Protein AF-A0A7C3NR71-F1 (afdb_monomer)

Secondary structure (DSSP, 8-state):
-HHHHHHHHHHHHHHHHHHHTT-SS-S-TTTTT-HHHHHHHHHHHHHHHHHHHHHHHHHHHHHHHS-----

Structure (mmCIF, N/CA/C/O backbone):
data_AF-A0A7C3NR71-F1
#
_entry.id   AF-A0A7C3NR71-F1
#
loop_
_atom_site.group_PDB
_atom_site.id
_atom_site.type_symbol
_atom_site.label_atom_id
_atom_site.label_alt_id
_atom_site.label_comp_id
_atom_site.label_asym_id
_atom_site.label_entity_id
_atom_site.label_seq_id
_atom_site.pdbx_PDB_ins_code
_atom_site.Cartn_x
_atom_site.Cartn_y
_atom_site.Cartn_z
_atom_site.occupancy
_atom_site.B_iso_or_equiv
_atom_site.auth_seq_id
_atom_site.auth_comp_id
_atom_site.auth_asym_id
_atom_site.auth_atom_id
_atom_site.pdbx_PDB_model_num
ATOM 1 N N . MET A 1 1 ? -6.763 3.699 23.351 1.00 71.25 1 MET A N 1
ATOM 2 C CA . MET A 1 1 ? -5.852 4.384 22.383 1.00 71.25 1 MET A CA 1
ATOM 3 C C . MET A 1 1 ? -5.412 3.547 21.168 1.00 71.25 1 MET A C 1
ATOM 5 O O . MET A 1 1 ? -5.267 4.114 20.089 1.00 71.25 1 MET A O 1
ATOM 9 N N . LEU A 1 2 ? -5.202 2.229 21.290 1.00 80.31 2 LEU A N 1
ATOM 10 C CA . LEU A 1 2 ? -4.669 1.356 20.222 1.00 80.31 2 LEU A CA 1
ATOM 11 C C . LEU A 1 2 ? -5.404 1.460 18.869 1.00 80.31 2 LEU A C 1
ATOM 13 O O . LEU A 1 2 ? -4.777 1.529 17.815 1.00 80.31 2 LEU A O 1
ATOM 17 N N . LYS A 1 3 ? -6.738 1.548 18.897 1.00 79.44 3 LYS A N 1
ATOM 18 C CA . LYS A 1 3 ? -7.591 1.673 17.703 1.00 79.44 3 LYS A CA 1
ATOM 19 C C . LYS A 1 3 ? -7.226 2.866 16.808 1.00 79.44 3 LYS A C 1
ATOM 21 O O . LYS A 1 3 ? -7.202 2.737 15.587 1.00 79.44 3 LYS A O 1
ATOM 26 N N . LEU A 1 4 ? -6.924 4.017 17.414 1.00 84.50 4 LEU A N 1
ATOM 27 C CA . LEU A 1 4 ? -6.534 5.239 16.702 1.00 84.50 4 LEU A CA 1
ATOM 28 C C . LEU A 1 4 ? -5.166 5.088 16.030 1.00 84.50 4 LEU A C 1
ATOM 30 O O . LEU A 1 4 ? -5.011 5.489 14.879 1.00 84.50 4 LEU A O 1
ATOM 34 N N . TRP A 1 5 ? -4.212 4.448 16.710 1.00 86.50 5 TRP A N 1
ATOM 35 C CA . TRP A 1 5 ? -2.885 4.167 16.162 1.00 86.50 5 TRP A CA 1
ATOM 36 C C . TRP A 1 5 ? -2.944 3.221 14.964 1.00 86.50 5 TRP A C 1
ATOM 38 O O . TRP A 1 5 ? -2.394 3.537 13.912 1.00 86.50 5 TRP A O 1
ATOM 48 N N . VAL A 1 6 ? -3.671 2.104 15.080 1.00 86.62 6 VAL A N 1
ATOM 49 C CA . VAL A 1 6 ? -3.829 1.134 13.980 1.00 86.62 6 VAL A CA 1
ATOM 50 C C . VAL A 1 6 ? -4.496 1.786 12.767 1.00 86.62 6 VAL A C 1
ATOM 52 O O . VAL A 1 6 ? -4.054 1.596 11.634 1.00 86.62 6 VAL A O 1
ATOM 55 N N . ARG A 1 7 ? -5.516 2.621 12.998 1.00 87.69 7 ARG A N 1
ATOM 56 C CA . ARG A 1 7 ? -6.188 3.370 11.933 1.00 87.69 7 ARG A CA 1
ATOM 57 C C . ARG A 1 7 ? -5.255 4.381 11.262 1.00 87.69 7 ARG A C 1
ATOM 59 O O . ARG A 1 7 ? -5.242 4.465 10.037 1.00 87.69 7 ARG A O 1
ATOM 66 N N . GLY A 1 8 ? -4.472 5.118 12.050 1.00 89.31 8 GLY A N 1
ATOM 67 C CA . GLY A 1 8 ? -3.476 6.064 11.545 1.00 89.31 8 GLY A CA 1
ATOM 68 C C . GLY A 1 8 ? -2.424 5.377 10.677 1.00 89.31 8 GLY A C 1
ATOM 69 O O . GLY A 1 8 ? -2.183 5.812 9.553 1.00 89.31 8 GLY A O 1
ATOM 70 N N . ILE A 1 9 ? -1.872 4.256 11.147 1.00 90.62 9 ILE A N 1
ATOM 71 C CA . ILE A 1 9 ? -0.895 3.455 10.397 1.00 90.62 9 ILE A CA 1
ATOM 72 C C . ILE A 1 9 ? -1.509 2.938 9.092 1.00 90.62 9 ILE A C 1
ATOM 74 O O . ILE A 1 9 ? -0.900 3.094 8.037 1.00 90.62 9 ILE A O 1
ATOM 78 N N . GLY A 1 10 ? -2.730 2.394 9.130 1.00 88.06 10 GLY A N 1
ATOM 79 C CA . GLY A 1 10 ? -3.418 1.908 7.930 1.00 88.06 10 GLY A CA 1
ATOM 80 C C . GLY A 1 10 ? -3.596 2.991 6.861 1.00 88.06 10 GLY A C 1
ATOM 81 O O . GLY A 1 10 ? -3.297 2.758 5.691 1.00 88.06 10 GLY A O 1
ATOM 82 N N . ILE A 1 11 ? -3.996 4.203 7.266 1.00 91.31 11 ILE A N 1
ATOM 83 C CA . ILE A 1 11 ? -4.141 5.350 6.354 1.00 91.31 11 ILE A CA 1
ATOM 84 C C . ILE A 1 11 ? -2.788 5.754 5.761 1.00 91.31 11 ILE A C 1
ATOM 86 O O . ILE A 1 11 ? -2.684 5.929 4.549 1.00 91.31 11 ILE A O 1
ATOM 90 N N . VAL A 1 12 ? -1.748 5.887 6.589 1.00 92.12 12 VAL A N 1
ATOM 91 C CA . VAL A 1 12 ? -0.408 6.283 6.125 1.00 92.12 12 VAL A CA 1
ATOM 92 C C . VAL A 1 12 ? 0.147 5.264 5.133 1.00 92.12 12 VAL A C 1
ATOM 94 O O . VAL A 1 12 ? 0.620 5.646 4.066 1.00 92.12 12 VAL A O 1
ATOM 97 N N . VAL A 1 13 ? 0.037 3.971 5.440 1.00 91.88 13 VAL A N 1
ATOM 98 C CA . VAL A 1 13 ? 0.514 2.889 4.566 1.00 91.88 13 VAL A CA 1
ATOM 99 C C . VAL A 1 13 ? -0.243 2.881 3.233 1.00 91.88 13 VAL A C 1
ATOM 101 O O . VAL A 1 13 ? 0.385 2.782 2.178 1.00 91.88 13 VAL A O 1
ATOM 104 N N . ALA A 1 14 ? -1.566 3.072 3.256 1.00 89.75 14 ALA A N 1
ATOM 105 C CA . ALA A 1 14 ? -2.363 3.164 2.035 1.00 89.75 14 ALA A CA 1
ATOM 106 C C . ALA A 1 14 ? -1.973 4.380 1.177 1.00 89.75 14 ALA A C 1
ATOM 108 O O . ALA A 1 14 ? -1.857 4.263 -0.043 1.00 89.75 14 ALA A O 1
ATOM 109 N N . LEU A 1 15 ? -1.720 5.536 1.802 1.00 90.25 15 LEU A N 1
ATOM 110 C CA . LEU A 1 15 ? -1.275 6.746 1.106 1.00 90.25 15 LEU A CA 1
ATOM 111 C C . LEU A 1 15 ? 0.115 6.581 0.488 1.00 90.25 15 LEU A C 1
ATOM 113 O O . LEU A 1 15 ? 0.318 7.012 -0.645 1.00 90.25 15 LEU A O 1
ATOM 117 N N . ILE A 1 16 ? 1.054 5.937 1.189 1.00 89.69 16 ILE A N 1
ATOM 118 C CA . ILE A 1 16 ? 2.386 5.635 0.644 1.00 89.69 16 ILE A CA 1
ATOM 119 C C . ILE A 1 16 ? 2.250 4.756 -0.601 1.00 89.69 16 ILE A C 1
ATOM 121 O O . ILE A 1 16 ? 2.812 5.099 -1.638 1.00 89.69 16 ILE A O 1
ATOM 125 N N . GLY A 1 17 ? 1.446 3.690 -0.530 1.00 87.44 17 GLY A N 1
ATOM 126 C CA . GLY A 1 17 ? 1.178 2.834 -1.685 1.00 87.44 17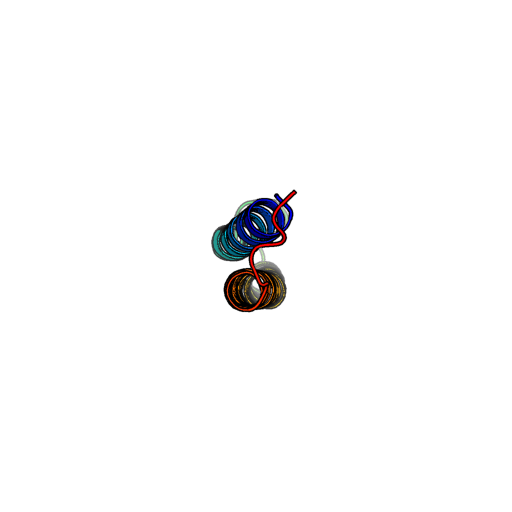 GLY A CA 1
ATOM 127 C C . GLY A 1 17 ? 0.568 3.602 -2.861 1.00 87.44 17 GLY A C 1
ATOM 128 O O . GLY A 1 17 ? 0.984 3.415 -4.001 1.00 87.44 17 GLY A O 1
ATOM 129 N N . LEU A 1 18 ? -0.352 4.535 -2.592 1.00 86.50 18 LEU A N 1
ATOM 130 C CA . LEU A 1 18 ? -0.966 5.377 -3.624 1.00 86.50 18 LEU A CA 1
ATOM 131 C C . LEU A 1 18 ? 0.046 6.326 -4.293 1.00 86.50 18 LEU A C 1
ATOM 133 O O . LEU A 1 18 ? -0.015 6.561 -5.501 1.00 86.50 18 LEU A O 1
ATOM 137 N N . LEU A 1 19 ? 0.985 6.870 -3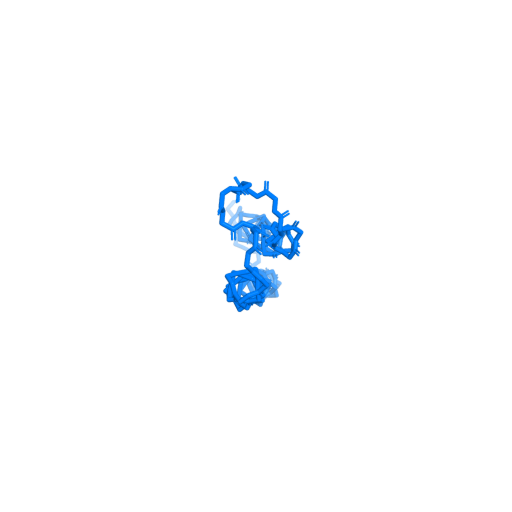.516 1.00 86.06 19 LEU A N 1
ATOM 138 C CA . LEU A 1 19 ? 2.049 7.744 -4.015 1.00 86.06 19 LEU A CA 1
ATOM 139 C C . LEU A 1 19 ? 3.086 6.977 -4.845 1.00 86.06 19 LEU A C 1
ATOM 141 O O . LEU A 1 19 ? 3.633 7.546 -5.792 1.00 86.06 19 LEU A O 1
ATOM 145 N N . SER A 1 20 ? 3.309 5.689 -4.560 1.00 82.12 20 SER A N 1
ATOM 146 C CA . SER A 1 20 ? 4.203 4.823 -5.343 1.00 82.12 20 SER A CA 1
ATOM 147 C C . SER A 1 20 ? 3.801 4.723 -6.818 1.00 82.12 20 SER A C 1
ATOM 149 O O . SER A 1 20 ? 4.677 4.647 -7.674 1.00 82.12 20 SER A O 1
ATOM 151 N N . PHE A 1 21 ? 2.510 4.842 -7.152 1.00 75.12 21 PHE A N 1
ATOM 152 C CA . PHE A 1 21 ? 2.045 4.838 -8.547 1.00 75.12 21 PHE A CA 1
ATOM 153 C C . PHE A 1 21 ? 2.512 6.055 -9.362 1.00 75.12 21 PHE A C 1
ATOM 155 O O . PHE A 1 21 ? 2.551 5.992 -10.590 1.00 75.12 21 PHE A O 1
ATOM 162 N N . LYS A 1 22 ? 2.874 7.170 -8.710 1.00 72.44 22 LYS A N 1
ATOM 163 C CA . LYS A 1 22 ? 3.342 8.391 -9.390 1.00 72.44 22 LYS A CA 1
ATOM 164 C C . LYS A 1 22 ? 4.856 8.440 -9.621 1.00 72.44 22 LYS A C 1
ATOM 166 O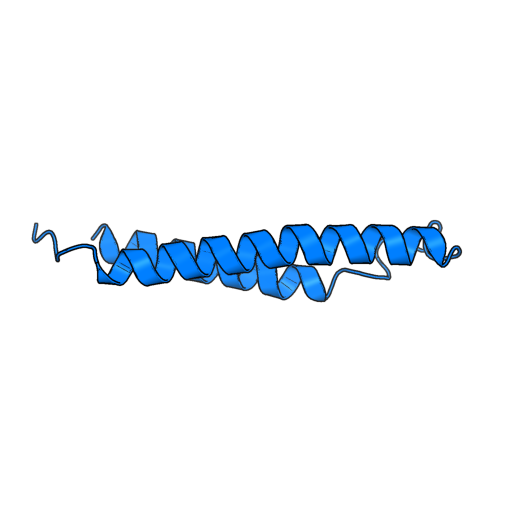 O . LYS A 1 22 ? 5.313 9.335 -10.323 1.00 72.44 22 LYS A O 1
ATOM 171 N N . LEU A 1 23 ? 5.629 7.509 -9.062 1.00 67.38 23 LEU A N 1
ATOM 172 C CA . LEU A 1 23 ? 7.102 7.535 -9.073 1.00 67.38 23 LEU A CA 1
ATOM 173 C C . LEU A 1 23 ? 7.748 6.853 -10.300 1.00 67.38 23 LEU A C 1
ATOM 175 O O . LEU A 1 23 ? 8.963 6.681 -10.329 1.00 67.38 23 LEU A O 1
ATOM 179 N N . ALA A 1 24 ? 6.966 6.463 -11.313 1.00 60.22 24 ALA A N 1
ATOM 180 C CA . ALA A 1 24 ? 7.402 5.485 -12.311 1.00 60.22 24 ALA A CA 1
ATOM 181 C C . ALA A 1 24 ? 8.411 5.961 -13.396 1.00 60.22 24 ALA A C 1
ATOM 183 O O . ALA A 1 24 ? 9.228 5.135 -13.793 1.00 60.22 24 ALA A O 1
ATOM 184 N N . PRO A 1 25 ? 8.428 7.220 -13.887 1.00 58.94 25 PRO A N 1
ATOM 185 C CA . PRO A 1 25 ? 9.537 7.699 -14.734 1.00 58.94 25 PRO A CA 1
ATOM 186 C C . PRO A 1 25 ? 10.131 9.047 -14.279 1.00 58.94 25 PRO A C 1
ATOM 188 O O . PRO A 1 25 ? 9.397 9.956 -13.889 1.00 58.94 25 PRO A O 1
ATOM 191 N N . GLY A 1 26 ? 11.455 9.215 -14.384 1.00 59.16 26 GLY A N 1
ATOM 192 C CA . GLY A 1 26 ? 12.133 10.504 -14.155 1.00 59.16 26 GLY A CA 1
ATOM 193 C C . GLY A 1 26 ? 13.116 10.567 -12.981 1.00 59.16 26 GLY A C 1
ATOM 194 O O . GLY A 1 26 ? 13.701 11.622 -12.745 1.00 59.16 26 GLY A O 1
ATOM 195 N N . ILE A 1 27 ? 13.333 9.470 -12.246 1.00 63.00 27 ILE A N 1
ATOM 196 C CA . ILE A 1 27 ? 14.293 9.449 -11.123 1.00 63.00 27 ILE A CA 1
ATOM 197 C C . ILE A 1 27 ? 15.743 9.389 -11.635 1.00 63.00 27 ILE A C 1
ATOM 199 O O . ILE A 1 27 ? 16.653 9.893 -10.975 1.00 63.00 27 ILE A O 1
ATOM 203 N N . ASN A 1 28 ? 15.987 8.802 -12.817 1.00 64.88 28 ASN A N 1
ATOM 204 C CA . ASN A 1 28 ? 17.338 8.671 -13.360 1.00 64.88 28 ASN A CA 1
ATOM 205 C C . ASN A 1 28 ? 17.387 8.889 -14.886 1.00 64.88 28 ASN A C 1
ATOM 207 O O . ASN A 1 28 ? 17.197 7.935 -15.647 1.00 64.88 28 ASN A O 1
ATOM 211 N N . PRO A 1 29 ? 17.770 10.094 -15.354 1.00 64.38 29 PRO A N 1
ATOM 212 C CA . PRO A 1 29 ? 17.802 10.429 -16.780 1.00 64.38 29 PRO A CA 1
ATOM 213 C C . PRO A 1 29 ? 18.771 9.569 -17.605 1.00 64.38 29 PRO A C 1
ATOM 215 O O .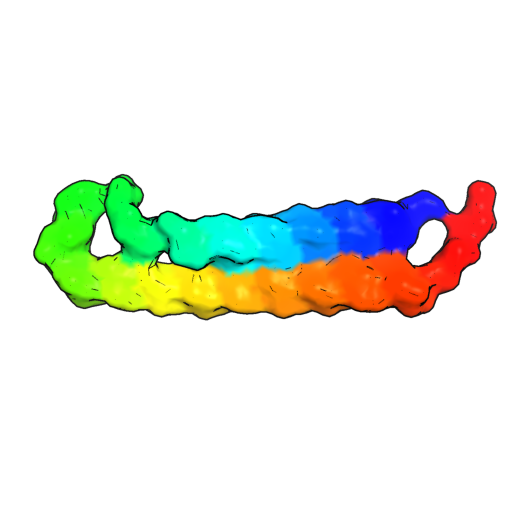 PRO A 1 29 ? 18.616 9.470 -18.819 1.00 64.38 29 PRO A O 1
ATOM 218 N N . LYS A 1 30 ? 19.754 8.903 -16.977 1.00 64.19 30 LYS A N 1
ATOM 219 C CA . LYS A 1 30 ? 20.634 7.944 -17.671 1.00 64.19 30 LYS A CA 1
ATOM 220 C C . LYS A 1 30 ? 19.956 6.593 -17.929 1.00 64.19 30 LYS A C 1
ATOM 222 O O . LYS A 1 30 ? 20.333 5.906 -18.873 1.00 64.19 30 LYS A O 1
ATOM 227 N N . ARG A 1 31 ? 18.980 6.207 -17.098 1.00 61.97 31 ARG A N 1
ATOM 228 C CA . ARG A 1 31 ? 18.241 4.936 -17.199 1.00 61.97 31 ARG A CA 1
ATOM 229 C C . ARG A 1 31 ? 16.933 5.086 -17.986 1.00 61.97 31 ARG A C 1
ATOM 231 O O . ARG A 1 31 ? 16.549 4.157 -18.691 1.00 61.97 31 ARG A O 1
ATOM 238 N N . ASP A 1 32 ? 16.347 6.284 -17.961 1.00 64.81 32 ASP A N 1
ATOM 239 C CA . ASP A 1 32 ? 15.107 6.655 -18.662 1.00 64.81 32 ASP A CA 1
ATOM 240 C C . ASP A 1 32 ? 15.204 6.675 -20.203 1.00 64.81 32 ASP A C 1
ATOM 242 O O . ASP A 1 32 ? 14.195 6.824 -20.889 1.00 64.81 32 ASP A O 1
ATOM 246 N N . LEU A 1 33 ? 16.398 6.496 -20.779 1.00 69.19 33 LEU A N 1
ATOM 247 C CA . LEU A 1 33 ? 16.584 6.413 -22.236 1.00 69.19 33 LEU A CA 1
ATOM 248 C C . LEU A 1 33 ? 16.017 5.115 -22.835 1.00 69.19 33 LEU A C 1
ATOM 250 O O . LEU A 1 33 ? 15.708 5.063 -24.026 1.00 69.19 33 LEU A O 1
ATOM 254 N N . SER A 1 34 ? 15.884 4.059 -22.028 1.00 73.38 34 SER A N 1
ATOM 255 C CA . SER A 1 34 ? 15.405 2.753 -22.477 1.00 73.38 34 SER A CA 1
ATOM 256 C C . SER A 1 34 ? 14.006 2.470 -21.940 1.00 73.38 34 SER A C 1
ATOM 258 O O . SER A 1 34 ? 13.801 2.308 -20.738 1.00 73.38 34 SER A O 1
ATOM 260 N N . ARG A 1 35 ? 13.043 2.314 -22.860 1.00 73.00 35 ARG A N 1
ATOM 261 C CA . ARG A 1 35 ? 11.642 1.979 -22.541 1.00 73.00 35 ARG A CA 1
ATOM 262 C C . ARG A 1 35 ? 11.502 0.705 -21.701 1.00 73.00 35 ARG A C 1
ATOM 264 O O . ARG A 1 35 ? 10.556 0.599 -20.932 1.00 73.00 35 ARG A O 1
ATOM 271 N N . PHE A 1 36 ? 12.435 -0.240 -21.828 1.00 79.44 36 PHE A N 1
ATOM 272 C CA . PHE A 1 36 ? 12.427 -1.483 -21.053 1.00 79.44 36 PHE A CA 1
ATOM 273 C C . PHE A 1 36 ? 12.662 -1.252 -19.562 1.00 79.44 36 PHE A C 1
ATOM 275 O O . PHE A 1 36 ? 11.973 -1.857 -18.748 1.00 79.44 36 PHE A O 1
ATOM 282 N N . HIS A 1 37 ? 13.592 -0.367 -19.199 1.00 74.69 37 HIS A N 1
ATOM 283 C CA . HIS A 1 37 ? 13.865 -0.079 -17.792 1.00 74.69 37 HIS A CA 1
ATOM 284 C C . HIS A 1 37 ? 12.677 0.635 -17.148 1.00 74.69 37 HIS A C 1
ATOM 286 O O . HIS A 1 37 ? 12.253 0.247 -16.068 1.00 74.69 37 HIS A O 1
ATOM 292 N N . ASN A 1 38 ? 12.061 1.575 -17.867 1.00 77.25 38 ASN A N 1
ATOM 293 C CA . ASN A 1 38 ? 10.894 2.305 -17.369 1.00 77.25 38 ASN A CA 1
ATOM 294 C C . ASN A 1 38 ? 9.684 1.386 -17.183 1.00 77.25 38 ASN A C 1
ATOM 296 O O . ASN A 1 38 ? 8.951 1.527 -16.212 1.00 77.25 38 ASN A O 1
ATOM 300 N N . LEU A 1 39 ? 9.478 0.425 -18.091 1.00 78.06 39 LEU A N 1
ATOM 301 C CA . 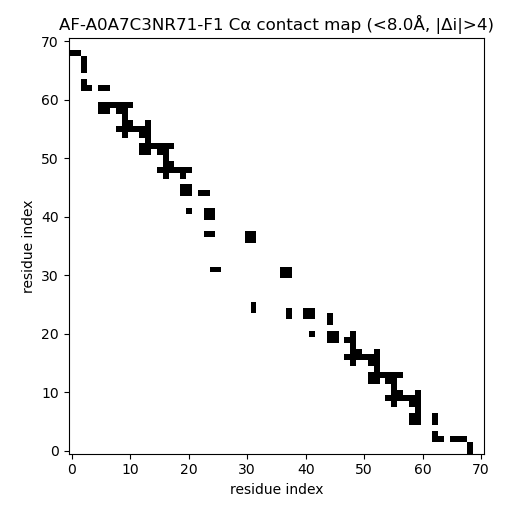LEU A 1 39 ? 8.428 -0.586 -17.945 1.00 78.06 39 LEU A CA 1
ATOM 302 C C . LEU A 1 39 ? 8.704 -1.540 -16.776 1.00 78.06 39 LEU A C 1
ATOM 304 O O . LEU A 1 39 ? 7.772 -1.885 -16.054 1.00 78.06 39 LEU A O 1
ATOM 308 N N . ALA A 1 40 ? 9.962 -1.940 -16.568 1.00 81.62 40 ALA A N 1
ATOM 309 C CA . ALA A 1 40 ? 10.348 -2.782 -15.438 1.00 81.62 40 ALA A CA 1
ATOM 310 C C . ALA A 1 40 ? 10.144 -2.060 -14.096 1.00 81.62 40 ALA A C 1
ATOM 312 O O . ALA A 1 40 ? 9.547 -2.619 -13.179 1.00 81.62 40 ALA A O 1
ATOM 313 N N . ASP A 1 41 ? 10.565 -0.799 -14.004 1.00 79.31 41 ASP A N 1
ATOM 314 C CA . ASP A 1 41 ? 10.377 0.032 -12.815 1.00 79.31 41 ASP A CA 1
ATOM 315 C C . ASP A 1 41 ? 8.899 0.281 -12.532 1.00 79.31 41 ASP A C 1
ATOM 317 O O . ASP A 1 41 ? 8.450 0.132 -11.400 1.00 79.31 41 ASP A O 1
ATOM 321 N N . LEU A 1 42 ? 8.122 0.609 -13.564 1.00 79.81 42 LEU A N 1
ATOM 322 C CA . LEU A 1 42 ? 6.682 0.808 -13.450 1.00 79.81 42 LEU A CA 1
ATOM 323 C C . LEU A 1 42 ? 5.982 -0.467 -12.963 1.00 79.81 42 LEU A C 1
ATOM 325 O O . LEU A 1 42 ? 5.113 -0.378 -12.100 1.00 79.81 42 LEU A O 1
ATOM 329 N N . GLY A 1 43 ? 6.394 -1.643 -13.445 1.00 81.88 43 GLY A N 1
ATOM 330 C CA . GLY A 1 43 ? 5.907 -2.930 -12.944 1.00 81.88 43 GLY A CA 1
ATOM 331 C C . GLY A 1 43 ? 6.178 -3.114 -11.449 1.00 81.88 43 GLY A C 1
ATOM 332 O O . GLY A 1 43 ? 5.256 -3.400 -10.690 1.00 81.88 43 GLY A O 1
ATOM 333 N N . ILE A 1 44 ? 7.413 -2.849 -11.017 1.00 83.38 44 ILE A N 1
ATOM 334 C CA . ILE A 1 44 ? 7.834 -2.915 -9.609 1.00 83.38 44 ILE A CA 1
ATOM 335 C C . ILE A 1 44 ? 7.023 -1.932 -8.748 1.00 83.38 44 ILE A C 1
ATOM 337 O O . ILE A 1 44 ? 6.463 -2.316 -7.722 1.00 83.38 44 ILE A O 1
ATOM 341 N N . PHE A 1 45 ? 6.910 -0.669 -9.162 1.00 82.38 45 PHE A N 1
ATOM 342 C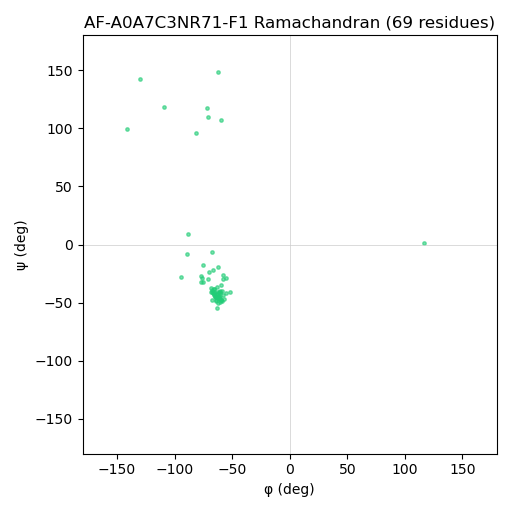 CA . PHE A 1 45 ? 6.163 0.348 -8.417 1.00 82.38 45 PHE A CA 1
ATOM 343 C C . PHE A 1 45 ? 4.671 0.027 -8.318 1.00 82.38 45 PHE A C 1
ATOM 345 O O . PHE A 1 45 ? 4.070 0.280 -7.274 1.00 82.38 45 PHE A O 1
ATOM 352 N N . ILE A 1 46 ? 4.080 -0.547 -9.369 1.00 84.00 46 ILE A N 1
ATOM 353 C CA . ILE A 1 46 ? 2.687 -0.999 -9.353 1.00 84.00 46 ILE A CA 1
ATOM 354 C C . ILE A 1 46 ? 2.519 -2.180 -8.403 1.00 84.00 46 ILE A C 1
ATOM 356 O O . ILE A 1 46 ? 1.601 -2.157 -7.590 1.00 84.00 46 ILE A O 1
ATOM 360 N N . GLU A 1 47 ? 3.385 -3.191 -8.472 1.00 88.19 47 GLU A N 1
ATOM 361 C CA . GLU A 1 47 ? 3.275 -4.390 -7.639 1.00 88.19 47 GLU A CA 1
ATOM 362 C C . GLU A 1 47 ? 3.414 -4.047 -6.150 1.00 88.19 47 GLU A C 1
ATOM 364 O O . GLU A 1 47 ? 2.501 -4.300 -5.360 1.00 88.19 47 GLU A O 1
ATOM 369 N N . TYR A 1 48 ? 4.503 -3.375 -5.766 1.00 86.50 48 TYR A N 1
ATOM 370 C CA . TYR A 1 48 ? 4.721 -2.975 -4.375 1.00 86.50 48 TYR A CA 1
ATOM 371 C C . TYR A 1 48 ? 3.731 -1.902 -3.908 1.00 86.50 48 TYR A C 1
ATOM 373 O O . TYR A 1 48 ? 3.261 -1.956 -2.769 1.00 86.50 48 TYR A O 1
ATOM 381 N N . GLY A 1 49 ? 3.369 -0.952 -4.776 1.00 88.50 49 GLY A N 1
ATOM 382 C CA . GLY A 1 49 ? 2.363 0.070 -4.482 1.00 88.50 49 GLY A CA 1
ATOM 383 C C . GLY A 1 49 ? 0.993 -0.544 -4.202 1.00 88.50 49 GLY A C 1
ATOM 384 O O . GLY A 1 49 ? 0.349 -0.193 -3.213 1.00 88.50 49 GLY A O 1
ATOM 385 N N . LEU A 1 50 ? 0.575 -1.524 -5.008 1.00 90.19 50 LEU A N 1
ATOM 386 C CA . LEU A 1 50 ? -0.675 -2.256 -4.812 1.00 90.19 50 LEU A CA 1
ATOM 387 C C . LEU A 1 50 ? -0.658 -3.046 -3.500 1.00 90.19 50 LEU A C 1
ATOM 389 O O . LEU A 1 50 ? -1.623 -2.969 -2.740 1.00 90.19 50 LEU A O 1
ATOM 393 N N . ILE A 1 51 ? 0.441 -3.746 -3.196 1.00 92.75 51 ILE A N 1
ATOM 394 C CA . ILE A 1 51 ? 0.600 -4.476 -1.927 1.00 92.75 51 ILE A CA 1
ATOM 395 C C . ILE A 1 51 ? 0.437 -3.521 -0.739 1.00 92.75 51 ILE A C 1
ATOM 397 O O . ILE A 1 51 ? -0.319 -3.817 0.186 1.00 92.75 51 ILE A O 1
ATOM 401 N N . LEU A 1 52 ? 1.082 -2.353 -0.772 1.00 91.06 52 LEU A N 1
ATOM 402 C CA . LEU A 1 52 ? 0.970 -1.349 0.290 1.00 91.06 52 LEU A CA 1
ATOM 403 C C . LEU A 1 52 ? -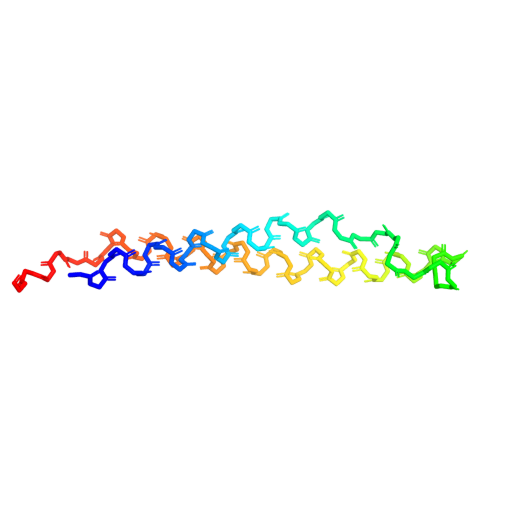0.457 -0.806 0.432 1.00 91.06 52 LEU A C 1
ATOM 405 O O . LEU A 1 52 ? -0.955 -0.693 1.552 1.00 91.06 52 LEU A O 1
ATOM 409 N N . VAL A 1 53 ? -1.149 -0.527 -0.676 1.00 91.31 53 VAL A N 1
ATOM 410 C CA . VAL A 1 53 ? -2.560 -0.107 -0.640 1.00 91.31 53 VAL A CA 1
ATOM 411 C C . VAL A 1 53 ? -3.437 -1.184 -0.003 1.00 91.31 53 VAL A C 1
ATOM 413 O O . VAL A 1 53 ? -4.256 -0.872 0.867 1.00 91.31 53 VAL A O 1
ATOM 416 N N . VAL A 1 54 ? -3.253 -2.449 -0.388 1.00 92.75 54 VAL A N 1
ATOM 417 C CA . VAL A 1 54 ? -4.012 -3.581 0.162 1.00 92.75 54 VAL A CA 1
ATOM 418 C C . VAL A 1 54 ? -3.749 -3.731 1.658 1.00 92.75 54 VAL A C 1
ATOM 420 O O . VAL A 1 54 ? -4.698 -3.765 2.439 1.00 92.75 54 VAL A O 1
ATOM 423 N N . VAL A 1 55 ? -2.484 -3.748 2.082 1.00 93.00 55 VAL A N 1
ATOM 424 C CA . VAL A 1 55 ? -2.104 -3.867 3.499 1.00 93.00 55 VAL A CA 1
ATOM 425 C C . VAL A 1 55 ? -2.659 -2.702 4.319 1.00 93.00 55 VAL A C 1
ATOM 427 O O . VAL A 1 55 ? -3.268 -2.925 5.366 1.00 93.00 55 VAL A O 1
ATOM 430 N N . GLY A 1 56 ? -2.516 -1.465 3.838 1.00 90.06 56 GLY A N 1
ATOM 431 C CA . GLY A 1 56 ? -3.053 -0.282 4.514 1.00 90.06 56 GLY A CA 1
ATOM 432 C C . GLY A 1 56 ? -4.577 -0.325 4.651 1.00 90.06 56 GLY A C 1
ATOM 433 O O . GLY A 1 56 ? -5.115 -0.037 5.723 1.00 90.06 56 GLY A O 1
ATOM 434 N N . THR A 1 57 ? -5.277 -0.775 3.606 1.00 90.56 57 THR A N 1
ATOM 435 C CA . THR A 1 57 ? -6.739 -0.941 3.617 1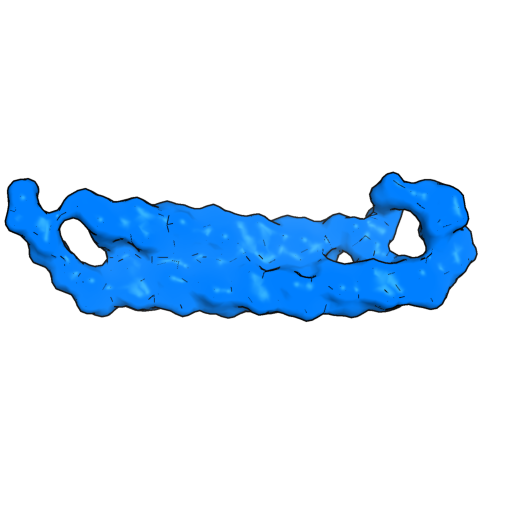.00 90.56 57 THR A CA 1
ATOM 436 C C . THR A 1 57 ? -7.170 -2.028 4.600 1.00 90.56 57 THR A C 1
ATOM 438 O O . THR A 1 57 ? -8.106 -1.824 5.371 1.00 90.56 57 THR A O 1
ATOM 441 N N . VAL A 1 58 ? -6.468 -3.162 4.636 1.00 91.81 58 VAL A N 1
ATOM 442 C CA . VAL A 1 58 ? -6.738 -4.246 5.591 1.00 91.81 58 VAL A CA 1
ATOM 443 C C . VAL A 1 58 ? -6.532 -3.771 7.029 1.00 91.81 58 VAL A C 1
ATOM 445 O O . VAL A 1 58 ? -7.410 -3.980 7.861 1.00 91.81 58 VAL A O 1
ATOM 448 N N . LEU A 1 59 ? -5.437 -3.066 7.325 1.00 88.31 59 LEU A N 1
ATOM 449 C CA . LEU A 1 59 ? -5.194 -2.484 8.652 1.00 88.31 59 LEU A CA 1
ATOM 450 C C . LEU A 1 59 ? -6.286 -1.483 9.050 1.00 88.31 59 LEU A C 1
ATOM 452 O O . LEU A 1 59 ? -6.752 -1.485 10.192 1.00 88.31 59 LEU A O 1
ATOM 456 N N . PHE A 1 60 ? -6.738 -0.661 8.102 1.00 87.19 60 PHE A N 1
ATOM 457 C CA . PHE A 1 60 ? -7.849 0.259 8.316 1.00 87.19 60 PHE A CA 1
ATOM 458 C C . PHE A 1 60 ? -9.151 -0.484 8.636 1.00 87.19 60 PHE A C 1
ATOM 460 O O . PHE A 1 60 ? -9.828 -0.118 9.596 1.00 87.19 60 PHE A O 1
ATOM 467 N N . LEU A 1 61 ? -9.477 -1.553 7.906 1.00 88.69 61 LEU A N 1
ATOM 468 C CA . LEU A 1 61 ? -10.665 -2.372 8.161 1.00 88.69 61 LEU A CA 1
ATOM 469 C C . LEU A 1 61 ? -10.584 -3.109 9.504 1.00 88.69 61 LEU A C 1
ATOM 471 O O . LEU A 1 61 ? -11.541 -3.076 10.277 1.00 88.69 61 LEU A O 1
ATOM 475 N N . ILE A 1 62 ? -9.429 -3.694 9.830 1.00 87.94 62 ILE A N 1
ATOM 476 C CA . ILE A 1 62 ? -9.187 -4.350 11.123 1.00 87.94 62 ILE A CA 1
ATOM 477 C C . ILE A 1 62 ? -9.370 -3.354 12.271 1.00 87.94 62 ILE A C 1
ATOM 479 O O . ILE A 1 62 ? -9.917 -3.720 13.309 1.00 87.94 62 ILE A O 1
ATOM 483 N N . SER A 1 63 ? -9.012 -2.078 12.084 1.00 85.62 63 SER A N 1
ATOM 484 C CA . SER A 1 63 ? -9.229 -1.053 13.112 1.00 85.62 63 SER A CA 1
ATOM 485 C C . SER A 1 63 ? -10.702 -0.904 13.526 1.00 85.62 63 SER A C 1
ATOM 487 O O . SER A 1 63 ? -10.974 -0.539 14.671 1.00 85.62 63 SER A O 1
ATOM 489 N N . PHE A 1 64 ? -11.665 -1.236 12.656 1.00 82.56 64 PHE A N 1
ATOM 490 C CA . PHE A 1 64 ? -13.089 -1.237 13.014 1.00 82.56 64 PHE A CA 1
ATOM 491 C C . PHE A 1 64 ? -13.489 -2.450 13.848 1.00 82.56 64 PHE A C 1
ATOM 493 O O . PHE A 1 64 ? -14.356 -2.314 14.709 1.00 82.56 64 PHE A O 1
ATOM 500 N N . ALA A 1 65 ? -12.838 -3.593 13.628 1.00 85.38 65 ALA A N 1
ATOM 501 C CA . ALA A 1 65 ? -13.069 -4.821 14.380 1.00 85.38 65 ALA A CA 1
ATOM 502 C C . ALA A 1 65 ? -12.451 -4.787 15.789 1.00 85.38 65 ALA A C 1
ATOM 504 O O . ALA A 1 65 ? -12.848 -5.576 16.641 1.00 85.38 65 ALA A O 1
ATOM 505 N N . ILE A 1 66 ? -11.507 -3.873 16.056 1.00 80.12 66 ILE A N 1
ATOM 506 C CA . ILE A 1 66 ? -10.923 -3.703 17.391 1.00 80.12 66 ILE A CA 1
ATOM 507 C C . ILE A 1 66 ? -11.973 -3.061 18.322 1.00 80.12 66 ILE A C 1
ATOM 509 O O . ILE A 1 66 ? -12.394 -1.914 18.071 1.00 80.12 66 ILE A O 1
ATOM 513 N N . PRO A 1 67 ? -12.400 -3.765 19.393 1.00 77.50 67 PRO A N 1
ATOM 514 C CA . PRO A 1 67 ? -13.290 -3.193 20.392 1.00 77.50 67 PRO A CA 1
ATOM 515 C C . PRO A 1 67 ? -12.600 -2.006 21.078 1.00 77.50 67 PRO A C 1
ATOM 517 O O . PRO A 1 67 ? -11.368 -1.982 21.176 1.00 77.50 67 PRO A O 1
ATOM 520 N N . PRO A 1 68 ? -13.354 -0.982 21.510 1.00 68.19 68 PRO A N 1
ATOM 521 C CA . PRO A 1 68 ? -12.783 0.082 22.321 1.00 68.19 68 PRO A CA 1
ATOM 522 C C . PRO A 1 68 ? -12.221 -0.556 23.594 1.00 68.19 68 PRO A C 1
ATOM 524 O O . PRO A 1 68 ? -12.962 -1.060 24.429 1.00 68.19 68 PRO A O 1
ATOM 527 N N . HIS A 1 69 ? -10.893 -0.628 23.688 1.00 59.53 69 HIS A N 1
ATOM 528 C CA . HIS A 1 69 ? -10.245 -0.952 24.945 1.00 59.53 69 HIS A CA 1
ATOM 529 C C . HIS A 1 69 ? -10.202 0.360 25.724 1.00 59.53 69 HIS A C 1
ATOM 531 O O . HIS A 1 69 ? -9.375 1.233 25.427 1.00 59.53 69 HIS A O 1
ATOM 537 N N . ASP A 1 70 ? -11.201 0.516 26.588 1.00 55.03 70 ASP A N 1
ATOM 538 C CA . ASP A 1 70 ? -11.310 1.601 27.551 1.00 55.03 70 ASP A CA 1
ATOM 539 C C . ASP A 1 70 ? -10.240 1.368 28.628 1.00 55.03 70 ASP A C 1
ATOM 541 O O . ASP A 1 70 ? -10.298 0.391 29.375 1.00 55.03 70 ASP A O 1
ATOM 545 N N . GLU A 1 71 ? -9.225 2.230 28.622 1.00 50.25 71 GLU A N 1
ATOM 546 C CA . GLU A 1 71 ? -8.438 2.596 29.804 1.00 50.25 71 GLU A CA 1
ATOM 547 C C . G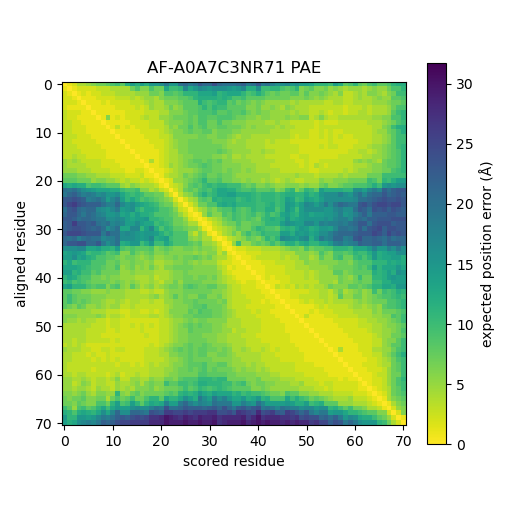LU A 1 71 ? -8.891 3.993 30.225 1.00 50.25 71 GLU A C 1
ATOM 549 O O . GLU A 1 71 ? -9.046 4.842 29.308 1.00 50.25 71 GLU A O 1
#

Mean predicted aligned error: 7.53 Å

Sequence (71 aa):
MLKLWVRGIGIVVALIGLLSFKLAPGINPKRDLSRFHNLADLGIFIEYGLILVVVGTVLFLISFAIPPHDE

Nearest PDB structures (foldseek):
  7a0g-assembly1_III  TM=5.169E-01  e=3.098E+00  Serratia marcescens
  6yvd-assembly1_D  TM=4.591E-01  e=2.449E+00  Saccharomyces cerevisiae S288C
  6h2f-assembly1_D  TM=4.739E-01  e=7.927E+00  Aeromonas hydrophila subsp. hydrophila AL09-71

pLDDT: mean 80.12, std 10.94, range [50.25, 93.0]

Radius of gyration: 16.86 Å; Cα contacts (8 Å, |Δi|>4): 74; chains: 1; bounding box: 34×15×52 Å

Foldseek 3Di:
DVLVVLLVQLVVLLVVLVVLQVPQDDPDPVQNVDPVSSVVSNVVSNVVSVVSNVSSVVSNVVSVVDDPPDD

Solvent-accessible surface area (backbone atoms only — not comparable to full-atom values): 3779 Å² total; per-residue (Å²): 100,67,52,60,52,41,32,51,51,8,51,52,38,23,50,51,14,59,54,34,64,71,65,41,79,78,90,45,78,86,55,62,78,38,70,66,53,37,53,52,45,33,50,51,30,46,53,55,13,48,51,29,30,51,53,10,48,50,37,36,54,50,30,71,73,50,71,89,63,84,126